Protein AF-A0A382J7P5-F1 (afdb_monomer_lite)

Secondary structure (DSSP, 8-state):
--SS--------TTS-SEEEEEEEEETTEEEEEEEEE--

Sequence (39 aa):
MNVGHHQIEWNGENLSSGTYFIRINSGEFSDVKKVVLVK

Foldseek 3Di:
DDPDDDDDDDDCPPHDFAWDWDWDDDPPDIDIDIDTDDD

Organism: NCBI:txid408172

InterPro domains:
  IPR026444 Secretion system, C-terminal sorting domain [PF18962] (4-36)

Radius of gyration: 12.59 Å; chains: 1; bounding box: 31×14×28 Å

Structure (mmCIF, N/CA/C/O backbone):
data_AF-A0A382J7P5-F1
#
_entry.id   AF-A0A382J7P5-F1
#
loop_
_atom_site.group_PDB
_atom_site.id
_atom_site.type_symbol
_atom_site.label_atom_id
_atom_site.label_alt_id
_atom_site.label_comp_id
_atom_site.label_asym_id
_atom_site.label_entity_id
_atom_site.label_seq_id
_atom_site.pdbx_PDB_ins_code
_atom_site.Cartn_x
_atom_site.Cartn_y
_atom_site.Cartn_z
_atom_site.occupancy
_atom_site.B_iso_or_equiv
_atom_site.auth_seq_id
_atom_site.auth_comp_id
_atom_site.auth_asym_id
_atom_site.auth_atom_id
_atom_site.pdbx_PDB_model_num
ATOM 1 N N . MET A 1 1 ? 23.594 0.588 -4.523 1.00 58.91 1 MET A N 1
ATOM 2 C CA . MET A 1 1 ? 22.447 -0.280 -4.181 1.00 58.91 1 MET A CA 1
ATOM 3 C C . MET A 1 1 ? 22.700 -1.626 -4.827 1.00 58.91 1 MET A C 1
ATOM 5 O O . MET A 1 1 ? 22.931 -1.656 -6.028 1.00 58.91 1 MET A O 1
ATOM 9 N N . ASN A 1 2 ? 22.752 -2.701 -4.044 1.00 70.31 2 ASN A N 1
ATOM 10 C CA . ASN A 1 2 ? 23.032 -4.028 -4.587 1.00 70.31 2 ASN A CA 1
ATOM 11 C C . ASN A 1 2 ? 21.767 -4.591 -5.237 1.00 70.31 2 ASN A C 1
ATOM 13 O O . ASN A 1 2 ? 20.677 -4.501 -4.665 1.00 70.31 2 ASN A O 1
ATOM 17 N N . VAL A 1 3 ? 21.923 -5.153 -6.433 1.00 80.06 3 VAL A N 1
ATOM 18 C CA . VAL A 1 3 ? 20.851 -5.863 -7.135 1.00 80.06 3 VAL A CA 1
ATOM 19 C C . VAL A 1 3 ? 20.492 -7.104 -6.318 1.00 80.06 3 VAL A C 1
ATOM 21 O O . VAL A 1 3 ? 21.379 -7.848 -5.907 1.00 80.06 3 VAL A O 1
ATOM 24 N N . GLY A 1 4 ? 19.205 -7.307 -6.047 1.00 85.44 4 GLY A N 1
ATOM 25 C CA . GLY A 1 4 ? 18.735 -8.427 -5.239 1.00 85.44 4 GLY A CA 1
ATOM 26 C C . GLY A 1 4 ? 17.356 -8.184 -4.639 1.00 85.44 4 GLY A C 1
ATOM 27 O O . GLY A 1 4 ? 16.727 -7.153 -4.881 1.00 85.44 4 GLY A O 1
ATOM 28 N N . HIS A 1 5 ? 16.891 -9.151 -3.853 1.00 85.31 5 HIS A N 1
ATOM 29 C CA . HIS A 1 5 ? 15.639 -9.044 -3.115 1.00 85.31 5 HIS A CA 1
ATOM 30 C C . HIS A 1 5 ? 15.845 -8.233 -1.836 1.00 85.31 5 HIS A C 1
ATOM 32 O O . HIS A 1 5 ? 16.747 -8.519 -1.052 1.00 85.31 5 HIS A O 1
ATOM 38 N N . HIS A 1 6 ? 14.978 -7.245 -1.626 1.00 87.31 6 HIS A N 1
ATOM 39 C CA . HIS A 1 6 ? 14.959 -6.403 -0.434 1.00 87.31 6 HIS A CA 1
ATOM 40 C C . HIS A 1 6 ? 13.609 -6.565 0.256 1.00 87.31 6 HIS A C 1
ATOM 42 O O . HIS A 1 6 ? 12.571 -6.516 -0.404 1.00 87.31 6 HIS A O 1
ATOM 48 N N . GLN A 1 7 ? 13.625 -6.761 1.571 1.00 88.62 7 GLN A N 1
ATOM 49 C CA . GLN A 1 7 ? 12.421 -6.907 2.382 1.00 88.62 7 GLN A CA 1
ATOM 50 C C . GLN A 1 7 ? 12.291 -5.713 3.327 1.00 88.62 7 GLN A C 1
ATOM 52 O O . GLN A 1 7 ? 13.268 -5.291 3.941 1.00 88.62 7 GLN A O 1
ATOM 57 N N . ILE A 1 8 ? 11.073 -5.185 3.441 1.00 88.62 8 ILE A N 1
ATOM 58 C CA . ILE A 1 8 ? 10.711 -4.135 4.394 1.00 88.62 8 ILE A CA 1
ATOM 59 C C . ILE A 1 8 ? 9.614 -4.697 5.290 1.00 88.62 8 ILE A C 1
ATOM 61 O O . ILE A 1 8 ? 8.612 -5.210 4.792 1.00 88.62 8 ILE A O 1
ATOM 65 N N . GLU A 1 9 ? 9.803 -4.585 6.599 1.00 91.50 9 GLU A N 1
ATOM 66 C CA . GLU A 1 9 ? 8.783 -4.905 7.592 1.00 91.50 9 GLU A CA 1
ATOM 67 C C . GLU A 1 9 ? 8.104 -3.612 8.052 1.00 91.50 9 GLU A C 1
ATOM 69 O O . GLU A 1 9 ? 8.764 -2.638 8.414 1.00 91.50 9 GLU A O 1
ATOM 74 N N . TRP A 1 10 ? 6.774 -3.588 7.997 1.00 90.00 10 TRP A N 1
ATOM 75 C CA . TRP A 1 10 ? 5.963 -2.447 8.409 1.00 90.00 10 TRP A CA 1
ATOM 76 C C . TRP A 1 10 ? 4.895 -2.920 9.388 1.00 90.00 10 TRP A C 1
ATOM 78 O O . TRP A 1 10 ? 4.067 -3.761 9.047 1.00 90.00 10 TRP A O 1
ATOM 88 N N . ASN A 1 11 ? 4.920 -2.369 10.602 1.00 89.00 11 ASN A N 1
ATOM 89 C CA . ASN A 1 11 ? 4.065 -2.810 11.705 1.00 89.00 11 ASN A CA 1
ATOM 90 C C . ASN A 1 11 ? 2.738 -2.033 11.825 1.00 89.00 11 ASN A C 1
ATOM 92 O O . ASN A 1 11 ? 1.875 -2.430 12.599 1.00 89.00 11 ASN A O 1
ATOM 96 N N . GLY A 1 12 ? 2.562 -0.923 11.094 1.00 92.06 12 GLY A N 1
ATOM 97 C CA . GLY A 1 12 ? 1.320 -0.135 11.088 1.00 92.06 12 GLY A CA 1
ATOM 98 C C . GLY A 1 12 ? 0.859 0.408 12.453 1.00 92.06 12 GLY A C 1
ATOM 99 O O . GLY A 1 12 ? -0.285 0.845 12.570 1.00 92.06 12 GLY A O 1
ATOM 100 N N . GLU A 1 13 ? 1.707 0.399 13.487 1.00 92.75 13 GLU A N 1
ATOM 101 C CA . GLU A 1 13 ? 1.293 0.573 14.891 1.00 92.75 13 GLU A CA 1
ATOM 102 C C . GLU A 1 13 ? 0.580 1.912 15.142 1.00 92.75 13 GLU A C 1
ATOM 104 O O . GLU A 1 13 ? -0.506 1.955 15.728 1.00 92.75 13 GLU A O 1
ATOM 109 N N . ASN A 1 14 ? 1.126 2.993 14.584 1.00 93.81 14 ASN A N 1
ATOM 110 C CA . ASN A 1 14 ? 0.635 4.364 14.765 1.00 93.81 14 ASN A CA 1
ATOM 111 C C . ASN 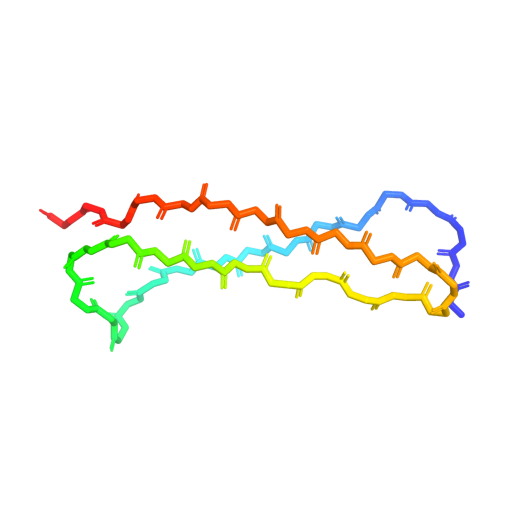A 1 14 ? -0.430 4.791 13.739 1.00 93.81 14 ASN A C 1
ATOM 113 O O . ASN A 1 14 ? -0.699 5.980 13.580 1.00 93.81 14 ASN A O 1
ATOM 117 N N . LEU A 1 15 ? -1.021 3.841 13.013 1.00 95.69 15 LEU A N 1
ATOM 118 C CA . LEU A 1 15 ? -2.013 4.103 11.972 1.00 95.69 15 LEU A CA 1
ATOM 119 C C . LEU A 1 15 ? -3.353 3.449 12.323 1.00 95.69 15 LEU A C 1
ATOM 121 O O . LEU A 1 15 ? -3.411 2.421 12.997 1.00 95.69 15 LEU A O 1
ATOM 125 N N . SER A 1 16 ? -4.459 4.075 11.927 1.00 97.06 16 SER A N 1
ATOM 126 C CA . SER A 1 16 ? -5.799 3.503 12.089 1.00 97.06 16 SER A CA 1
ATOM 127 C C . SER A 1 16 ? -6.021 2.350 11.110 1.00 97.06 16 SER A C 1
ATOM 129 O O . SER A 1 16 ? -5.380 2.293 10.064 1.00 97.06 16 SER A O 1
ATOM 131 N N . SER A 1 17 ? -6.990 1.473 11.381 1.00 97.38 17 SER A N 1
ATOM 132 C CA . SER A 1 17 ? -7.494 0.572 10.338 1.00 97.38 17 SER A CA 1
ATOM 133 C C . SER A 1 17 ? -7.926 1.386 9.113 1.00 97.38 17 SER A C 1
ATOM 135 O O . SER A 1 17 ? -8.538 2.448 9.249 1.00 97.38 17 SER A O 1
ATOM 137 N N . GLY A 1 18 ? -7.587 0.924 7.913 1.00 97.56 18 GLY A N 1
ATOM 138 C CA . GLY A 1 18 ? -7.823 1.701 6.702 1.00 97.56 18 GLY A CA 1
ATOM 139 C C . GLY A 1 18 ? -7.108 1.169 5.470 1.00 97.56 18 GLY A C 1
ATOM 140 O O . GLY A 1 18 ? -6.336 0.215 5.524 1.00 97.56 18 GLY A O 1
ATOM 141 N N . THR A 1 19 ? -7.381 1.798 4.330 1.00 97.12 19 THR A N 1
ATOM 142 C CA . THR A 1 19 ? -6.667 1.526 3.078 1.00 97.12 19 THR A CA 1
ATOM 143 C C . THR A 1 19 ? -5.461 2.449 2.964 1.00 97.12 19 THR A C 1
ATOM 145 O O . THR A 1 19 ? -5.607 3.665 3.059 1.00 97.12 19 THR A O 1
ATOM 148 N N . TYR A 1 20 ? -4.294 1.876 2.682 1.00 96.69 20 TYR A N 1
ATOM 149 C CA . TYR A 1 20 ? -3.041 2.596 2.485 1.00 96.69 20 TYR A CA 1
ATOM 150 C C . TYR A 1 20 ? -2.445 2.272 1.116 1.00 96.69 20 TYR A C 1
ATOM 152 O O . TYR A 1 20 ? -2.612 1.172 0.587 1.00 96.69 20 TYR A O 1
ATOM 160 N N . PHE A 1 21 ? -1.733 3.239 0.543 1.00 96.62 21 PHE A N 1
ATOM 161 C CA . PHE A 1 21 ? -0.957 3.054 -0.678 1.00 96.62 21 PHE A CA 1
ATOM 162 C C . PHE A 1 21 ? 0.525 3.194 -0.348 1.00 96.62 21 PHE A C 1
ATOM 164 O O . PHE A 1 21 ? 0.958 4.231 0.151 1.00 96.62 21 PHE A O 1
ATOM 171 N N . ILE A 1 22 ? 1.299 2.151 -0.630 1.00 94.81 22 ILE A N 1
ATOM 172 C CA . ILE A 1 22 ? 2.748 2.120 -0.438 1.00 94.81 22 ILE A CA 1
ATOM 173 C C . ILE A 1 22 ? 3.395 2.357 -1.796 1.00 94.81 22 ILE A C 1
ATOM 175 O O . ILE A 1 22 ? 3.150 1.601 -2.734 1.00 94.81 22 ILE A O 1
ATOM 179 N N . ARG A 1 23 ? 4.221 3.400 -1.903 1.00 95.25 23 ARG A N 1
ATOM 180 C CA . ARG A 1 23 ? 5.002 3.705 -3.106 1.00 95.25 23 ARG A CA 1
ATOM 181 C C . ARG A 1 23 ? 6.441 3.240 -2.916 1.00 95.25 23 ARG A C 1
ATOM 183 O O . ARG A 1 23 ? 7.081 3.617 -1.939 1.00 95.25 23 ARG A O 1
ATOM 190 N N . ILE A 1 24 ? 6.950 2.479 -3.876 1.00 94.19 24 ILE A N 1
ATOM 191 C CA . ILE A 1 24 ? 8.336 2.014 -3.927 1.00 94.19 24 ILE A CA 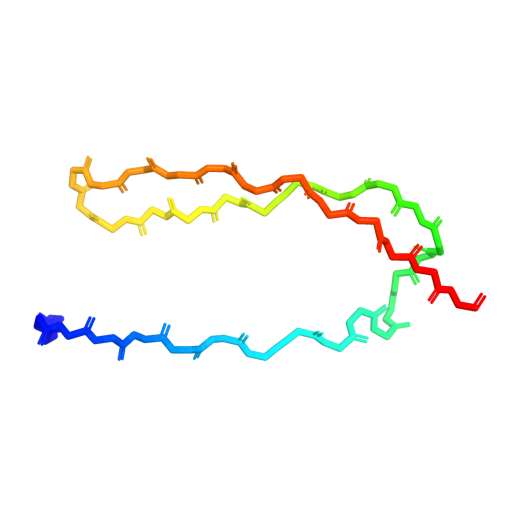1
ATOM 192 C C . ILE A 1 24 ? 9.001 2.709 -5.114 1.00 94.19 24 ILE A C 1
ATOM 194 O O . ILE A 1 24 ? 8.488 2.621 -6.225 1.00 94.19 24 ILE A O 1
ATOM 198 N N . ASN A 1 25 ? 10.122 3.399 -4.891 1.00 93.31 25 ASN A N 1
ATOM 199 C CA . ASN A 1 25 ? 10.909 4.021 -5.961 1.00 93.31 25 ASN A CA 1
ATOM 200 C C . ASN A 1 25 ? 12.385 3.624 -5.831 1.00 93.31 25 ASN A C 1
ATOM 202 O O . ASN A 1 25 ? 12.948 3.702 -4.738 1.00 93.31 25 ASN A O 1
ATOM 206 N N . SER A 1 26 ? 13.019 3.230 -6.937 1.00 90.56 26 SER A N 1
ATOM 207 C CA . SER A 1 26 ? 1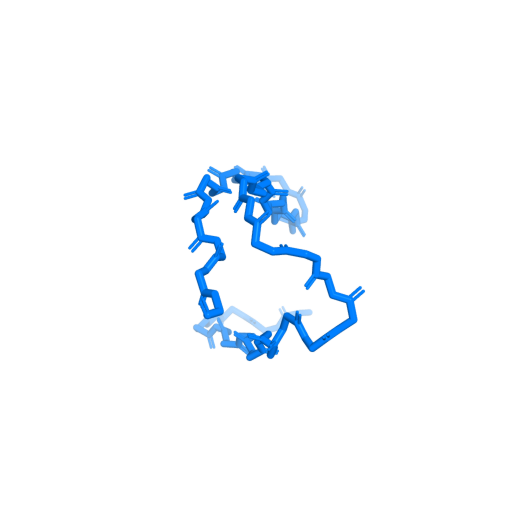4.451 2.915 -7.004 1.00 90.56 26 SER A CA 1
ATOM 208 C C . SER A 1 26 ? 15.003 3.197 -8.405 1.00 90.56 26 SER A C 1
ATOM 210 O O . SER A 1 26 ? 14.809 2.407 -9.326 1.00 90.56 26 SER A O 1
ATOM 212 N N . GLY A 1 27 ? 15.683 4.335 -8.585 1.00 90.38 27 GLY A N 1
ATOM 213 C CA . GLY A 1 27 ? 16.104 4.789 -9.917 1.00 90.38 27 GLY A CA 1
ATOM 214 C C . GLY A 1 27 ? 14.898 4.906 -10.854 1.00 90.38 27 GLY A C 1
ATOM 215 O O . GLY A 1 27 ? 13.934 5.589 -10.523 1.00 90.38 27 GLY A O 1
ATOM 216 N N . GLU A 1 28 ? 14.935 4.180 -11.970 1.00 92.56 28 GLU A N 1
ATOM 217 C CA . GLU A 1 28 ? 13.843 4.103 -12.955 1.00 92.56 28 GLU A CA 1
ATOM 218 C C . GLU A 1 28 ? 12.679 3.181 -12.530 1.00 92.56 28 GLU A C 1
ATOM 220 O O . GLU A 1 28 ? 11.629 3.161 -13.168 1.00 92.5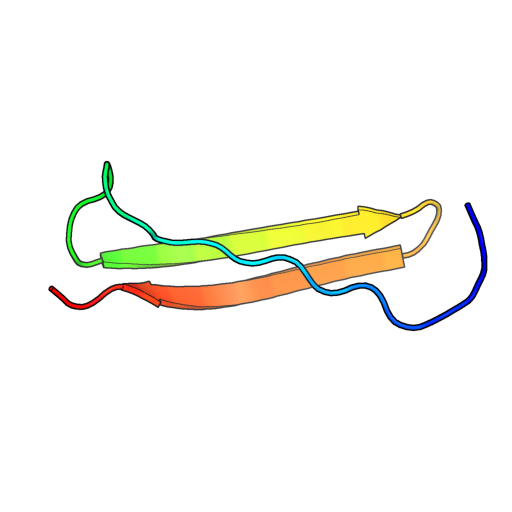6 28 GLU A O 1
ATOM 225 N N . PHE A 1 29 ? 12.834 2.390 -11.463 1.00 89.25 29 PHE A N 1
ATOM 226 C CA . PHE A 1 29 ? 11.771 1.521 -10.963 1.00 89.25 29 PHE A CA 1
ATOM 227 C C . PHE A 1 29 ? 10.787 2.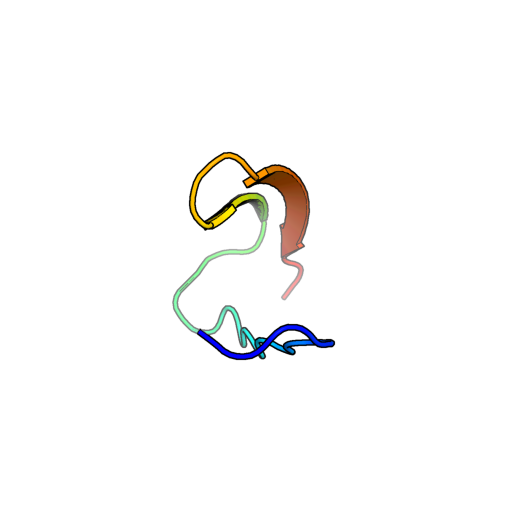310 -10.094 1.00 89.25 29 PHE A C 1
ATOM 229 O O . PHE A 1 29 ? 11.185 2.940 -9.110 1.00 89.25 29 PHE A O 1
ATOM 236 N N . SER A 1 30 ? 9.494 2.213 -10.406 1.00 94.94 30 SER A N 1
ATOM 237 C CA . SER A 1 30 ? 8.406 2.715 -9.564 1.00 94.94 30 SER A CA 1
ATOM 238 C C . SER A 1 30 ? 7.276 1.692 -9.496 1.00 94.94 30 SER A C 1
ATOM 240 O O . SER A 1 30 ? 6.876 1.135 -10.516 1.00 94.94 30 SER A O 1
ATOM 242 N N . ASP A 1 31 ? 6.762 1.446 -8.293 1.00 95.38 31 ASP A N 1
ATOM 243 C CA . ASP A 1 31 ? 5.624 0.560 -8.049 1.00 95.38 31 ASP A CA 1
ATOM 244 C C . ASP A 1 31 ? 4.732 1.129 -6.935 1.00 95.38 31 ASP A C 1
ATOM 246 O O . ASP A 1 31 ? 5.190 1.860 -6.048 1.00 95.38 31 ASP A O 1
ATOM 250 N N . VAL A 1 32 ? 3.443 0.792 -6.977 1.00 96.56 32 VAL A N 1
ATOM 251 C CA . VAL A 1 32 ? 2.460 1.173 -5.961 1.00 96.56 32 VAL A CA 1
ATOM 252 C C . VAL A 1 32 ? 1.672 -0.056 -5.530 1.00 96.56 32 VAL A C 1
ATOM 254 O O . VAL A 1 32 ? 1.019 -0.717 -6.334 1.00 96.56 32 VAL A O 1
ATOM 257 N N . LYS A 1 33 ? 1.671 -0.331 -4.224 1.00 94.94 33 LYS A N 1
ATOM 258 C CA . LYS A 1 33 ? 0.859 -1.384 -3.607 1.00 94.94 33 LYS A CA 1
ATOM 259 C C . LYS A 1 33 ? -0.294 -0.767 -2.827 1.00 94.94 33 LYS A C 1
ATOM 261 O O . LYS A 1 33 ? -0.078 0.111 -1.996 1.00 94.94 33 LYS A O 1
ATOM 266 N N . LYS A 1 34 ? -1.514 -1.254 -3.052 1.00 96.38 34 LYS A N 1
ATOM 267 C CA . LYS A 1 34 ? -2.664 -0.982 -2.180 1.00 96.38 34 LYS A CA 1
ATOM 268 C C . LYS A 1 34 ? -2.709 -2.047 -1.088 1.00 96.38 34 LYS A C 1
ATOM 270 O O . LYS A 1 34 ? -2.718 -3.233 -1.403 1.00 96.38 34 LYS A O 1
ATOM 275 N N . VAL A 1 35 ? -2.775 -1.626 0.168 1.00 94.94 35 VAL A N 1
ATOM 276 C CA . VAL A 1 35 ? -2.874 -2.510 1.335 1.00 94.94 35 VAL A CA 1
ATOM 277 C C . VAL A 1 35 ? -4.043 -2.092 2.220 1.00 94.94 35 VAL A C 1
ATOM 279 O O . VAL A 1 35 ? -4.441 -0.926 2.231 1.00 94.94 35 VAL A O 1
ATOM 282 N N . VAL A 1 36 ? -4.604 -3.046 2.957 1.00 95.88 36 VAL A N 1
ATOM 283 C CA . VAL A 1 36 ? -5.633 -2.790 3.968 1.00 95.88 36 VAL A CA 1
ATOM 284 C C . VAL A 1 36 ? -5.033 -3.133 5.324 1.00 95.88 36 VAL A C 1
ATOM 286 O O . VAL A 1 36 ? -4.638 -4.273 5.549 1.00 95.88 36 VAL A O 1
ATOM 289 N N . LEU A 1 37 ? -4.946 -2.140 6.205 1.00 96.19 37 LEU A N 1
ATOM 290 C CA . LEU A 1 37 ? -4.577 -2.322 7.602 1.00 96.19 37 LEU A CA 1
ATOM 291 C C . LEU A 1 37 ? -5.847 -2.630 8.395 1.00 96.19 37 LEU A C 1
ATOM 293 O O . LEU A 1 37 ? -6.800 -1.848 8.366 1.00 96.19 37 LEU A O 1
ATOM 297 N N . VAL A 1 38 ? -5.854 -3.765 9.087 1.00 93.88 38 VAL A N 1
ATOM 298 C CA . VAL A 1 38 ? -6.947 -4.206 9.959 1.00 93.88 38 VAL A CA 1
ATOM 299 C C . VAL A 1 38 ? -6.365 -4.424 11.352 1.00 93.88 38 VAL A C 1
ATOM 301 O O . VAL A 1 38 ? -5.402 -5.176 11.491 1.00 93.88 38 VAL A O 1
ATOM 304 N N . LYS A 1 39 ? -6.923 -3.733 12.348 1.00 87.56 39 LYS A N 1
ATOM 305 C CA . LYS A 1 39 ? -6.657 -3.921 13.780 1.00 87.56 39 LYS A CA 1
ATOM 306 C C . LYS A 1 39 ? -7.782 -4.707 14.436 1.00 87.56 39 LYS A C 1
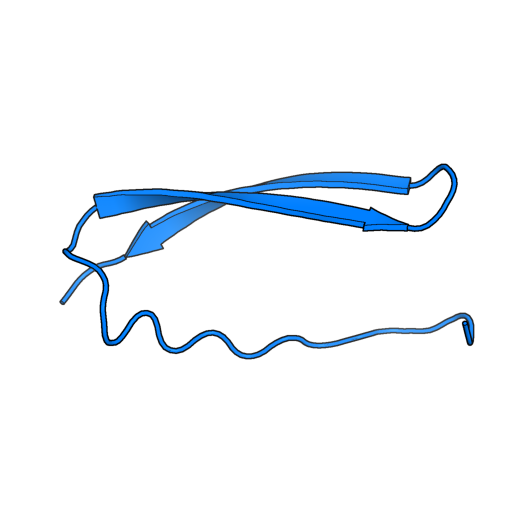ATOM 308 O O . LYS A 1 39 ? -8.933 -4.545 13.968 1.00 87.56 39 LYS A O 1
#

pLDDT: mean 91.25, std 7.47, range [58.91, 97.56]